Protein AF-A0A7W9PJJ3-F1 (afdb_monomer_lite)

pLDDT: mean 80.22, std 16.71, range [42.47, 97.5]

Sequence (68 aa):
MIKSRCPRCGDLMGELPPARSRMKVDRDLFVCSACGTDEALRDGAGLPPIEPSAWPVTERLNLNDYIT

Radius of gyration: 11.75 Å; chains: 1; bounding box: 27×33×19 Å

Secondary structure (DSSP, 8-state):
---PBPTTT-SBP-SSPPEEEEEESSSEEEE-HHHHHHHHHHHHTTPPPPPGGGSTTTT---GGGG--

Foldseek 3Di:
DPQDAFLAARHTQDPDDWDFFPDDDVDIHTGHPVVNVVRVVCVVVVHDGDDSVPGPNPPPDPVVVPDD

Structure (mmCIF, N/CA/C/O backbone):
data_AF-A0A7W9PJJ3-F1
#
_entry.id   AF-A0A7W9PJJ3-F1
#
loop_
_atom_site.group_PDB
_atom_site.id
_atom_site.type_symbol
_atom_site.label_atom_id
_atom_site.label_alt_id
_atom_site.label_comp_id
_atom_site.label_asym_id
_atom_site.label_entity_id
_atom_site.label_seq_id
_atom_site.pdbx_PDB_ins_code
_atom_site.Cartn_x
_atom_site.Cartn_y
_atom_site.Cartn_z
_atom_site.occupancy
_atom_site.B_iso_or_equiv
_atom_site.auth_seq_id
_atom_site.auth_comp_id
_atom_site.auth_asym_id
_atom_site.auth_atom_id
_atom_site.pdbx_PDB_model_num
ATOM 1 N N . MET A 1 1 ? 19.074 -13.454 0.800 1.00 45.28 1 MET A N 1
ATOM 2 C CA . MET A 1 1 ? 17.771 -12.902 1.227 1.00 45.28 1 MET A CA 1
ATOM 3 C C . MET A 1 1 ? 16.741 -13.277 0.180 1.00 45.28 1 MET A C 1
ATOM 5 O O . MET A 1 1 ? 16.958 -12.971 -0.988 1.00 45.28 1 MET A O 1
ATOM 9 N N . ILE A 1 2 ? 15.689 -14.001 0.563 1.00 47.06 2 ILE A N 1
ATOM 10 C CA . ILE A 1 2 ? 14.569 -14.292 -0.338 1.00 47.06 2 ILE A CA 1
ATOM 11 C C . ILE A 1 2 ? 13.896 -12.947 -0.626 1.00 47.06 2 ILE A C 1
ATOM 13 O O . ILE A 1 2 ? 13.396 -12.303 0.292 1.00 47.06 2 ILE A O 1
ATOM 17 N N . LYS A 1 3 ? 13.954 -12.480 -1.877 1.00 58.66 3 LYS A N 1
ATOM 18 C CA . LYS A 1 3 ? 13.235 -11.275 -2.304 1.00 58.66 3 LYS A CA 1
ATOM 19 C C . LYS A 1 3 ? 11.759 -11.646 -2.432 1.00 58.66 3 LYS A C 1
ATOM 21 O O . LYS A 1 3 ? 11.331 -12.104 -3.491 1.00 58.66 3 LYS A O 1
ATOM 26 N N . SER A 1 4 ? 11.006 -11.526 -1.343 1.00 77.94 4 SER A N 1
ATOM 27 C CA . SER A 1 4 ? 9.552 -11.682 -1.368 1.00 77.94 4 SER A CA 1
ATOM 28 C C . SER A 1 4 ? 8.936 -10.632 -2.299 1.00 77.94 4 SER A C 1
ATOM 30 O O . SER A 1 4 ? 9.491 -9.548 -2.500 1.00 77.94 4 SER A O 1
ATOM 32 N N . ARG A 1 5 ? 7.813 -10.963 -2.943 1.00 86.19 5 ARG A N 1
ATOM 33 C CA . ARG A 1 5 ? 7.076 -10.001 -3.773 1.00 86.19 5 ARG A CA 1
ATOM 34 C C . ARG A 1 5 ? 6.143 -9.174 -2.898 1.00 86.19 5 ARG A C 1
ATOM 36 O O . ARG A 1 5 ? 5.530 -9.694 -1.966 1.00 86.19 5 ARG A O 1
ATOM 43 N N . CYS A 1 6 ? 6.033 -7.891 -3.221 1.00 88.56 6 CYS A N 1
ATOM 44 C CA . CYS A 1 6 ? 5.091 -6.972 -2.614 1.00 88.56 6 CYS A CA 1
ATOM 45 C C . CYS A 1 6 ? 3.666 -7.429 -2.950 1.00 88.56 6 CYS A C 1
ATOM 47 O O . CYS A 1 6 ? 3.327 -7.483 -4.134 1.00 88.56 6 CYS A O 1
ATOM 49 N N . PRO A 1 7 ? 2.804 -7.692 -1.955 1.00 86.50 7 PRO A N 1
ATOM 50 C CA . PRO A 1 7 ? 1.437 -8.140 -2.195 1.00 86.50 7 PRO A CA 1
ATOM 51 C C . PRO A 1 7 ? 0.546 -7.056 -2.819 1.00 86.50 7 PRO A C 1
ATOM 53 O O . PRO A 1 7 ? -0.539 -7.379 -3.277 1.00 86.50 7 PRO A O 1
ATOM 56 N N . ARG A 1 8 ? 0.980 -5.785 -2.844 1.00 89.31 8 ARG A N 1
ATOM 57 C CA . ARG A 1 8 ? 0.212 -4.654 -3.392 1.00 89.31 8 ARG A CA 1
ATOM 58 C C . ARG A 1 8 ? 0.535 -4.320 -4.849 1.00 89.31 8 ARG A C 1
ATOM 60 O O . ARG A 1 8 ? -0.360 -3.901 -5.573 1.00 89.31 8 ARG A O 1
ATOM 67 N N . CYS A 1 9 ? 1.783 -4.485 -5.287 1.00 90.50 9 CYS A N 1
ATOM 68 C CA . CYS A 1 9 ? 2.189 -4.173 -6.667 1.00 90.50 9 CYS A CA 1
ATOM 69 C C . CYS A 1 9 ? 2.788 -5.361 -7.433 1.00 90.50 9 CYS A C 1
ATOM 71 O O . CYS A 1 9 ? 2.928 -5.290 -8.646 1.00 90.50 9 CYS A O 1
ATOM 73 N N . GLY A 1 10 ? 3.130 -6.461 -6.756 1.00 87.25 10 GLY A N 1
ATOM 74 C CA . GLY A 1 10 ? 3.759 -7.637 -7.364 1.00 87.25 10 GLY A CA 1
ATOM 75 C C . GLY A 1 10 ? 5.271 -7.518 -7.594 1.00 87.25 10 GLY A C 1
ATOM 76 O O . GLY A 1 10 ? 5.910 -8.527 -7.911 1.00 87.25 10 GLY A O 1
ATOM 77 N N . ASP A 1 11 ? 5.864 -6.337 -7.399 1.00 86.75 11 ASP A N 1
ATOM 78 C CA . ASP A 1 11 ? 7.310 -6.127 -7.534 1.00 86.75 11 ASP A CA 1
ATOM 79 C C . ASP A 1 11 ? 8.101 -6.799 -6.416 1.00 86.75 11 ASP A C 1
ATOM 81 O O . ASP A 1 11 ? 7.575 -7.108 -5.348 1.00 86.75 11 ASP A O 1
ATOM 85 N N . LEU A 1 12 ? 9.397 -7.005 -6.640 1.00 85.06 12 LEU A N 1
ATOM 86 C CA . LEU A 1 12 ? 10.290 -7.480 -5.589 1.00 85.06 12 LEU A CA 1
ATOM 87 C C . LEU A 1 12 ? 10.366 -6.441 -4.468 1.00 85.06 12 LEU A C 1
ATOM 89 O O . LEU A 1 12 ? 10.577 -5.253 -4.715 1.00 85.06 12 LEU A O 1
ATOM 93 N N . MET A 1 13 ? 10.237 -6.900 -3.226 1.00 82.38 13 MET A N 1
ATOM 94 C CA . MET A 1 13 ? 10.569 -6.082 -2.071 1.00 82.38 13 MET A CA 1
ATOM 95 C C . MET A 1 13 ? 12.068 -5.767 -2.155 1.00 82.38 13 MET A C 1
ATOM 97 O O . MET A 1 13 ? 12.904 -6.668 -2.268 1.00 82.38 13 MET A O 1
ATOM 101 N N . GLY A 1 14 ? 12.376 -4.472 -2.258 1.00 75.31 14 GLY A N 1
ATOM 102 C CA . GLY A 1 14 ? 13.738 -3.972 -2.420 1.00 75.31 14 GLY A CA 1
ATOM 103 C C . GLY A 1 14 ? 14.562 -4.098 -1.139 1.00 75.31 14 GLY A C 1
ATOM 104 O O . GLY A 1 14 ? 14.184 -4.788 -0.200 1.00 75.31 14 GLY A O 1
ATOM 105 N N . GLU A 1 15 ? 15.694 -3.400 -1.093 1.00 79.81 15 GLU A N 1
ATOM 106 C CA . GLU A 1 15 ? 16.574 -3.399 0.089 1.00 79.81 15 GLU A CA 1
ATOM 107 C C . GLU A 1 15 ? 16.041 -2.537 1.239 1.00 79.81 15 GLU A C 1
ATOM 109 O O . GLU A 1 15 ? 16.493 -2.656 2.376 1.00 79.81 15 GLU A O 1
ATOM 114 N N . LEU A 1 16 ? 15.074 -1.665 0.948 1.00 84.50 16 LEU A N 1
ATOM 115 C CA . LEU A 1 16 ? 14.433 -0.848 1.966 1.00 84.50 16 LEU A CA 1
ATOM 116 C C . LEU A 1 16 ? 13.510 -1.701 2.845 1.00 84.50 16 LEU A C 1
ATOM 118 O O . LEU A 1 16 ? 12.830 -2.592 2.322 1.00 84.50 16 LEU A O 1
ATOM 122 N N . PRO A 1 17 ? 13.421 -1.393 4.153 1.00 86.31 17 PRO A N 1
ATOM 123 C CA . PRO A 1 17 ? 12.519 -2.092 5.048 1.00 86.31 17 PRO A CA 1
ATOM 124 C C . PRO A 1 17 ? 11.070 -2.093 4.532 1.00 86.31 17 PRO A C 1
ATOM 126 O O . PRO A 1 17 ? 10.612 -1.087 3.974 1.00 86.31 17 PRO A O 1
ATOM 129 N N . PRO A 1 18 ? 10.334 -3.200 4.727 1.00 88.75 18 PRO A N 1
ATOM 130 C CA . PRO A 1 18 ? 8.914 -3.258 4.422 1.00 88.75 18 PRO A CA 1
ATOM 131 C C . PRO A 1 18 ? 8.136 -2.203 5.212 1.00 88.75 18 PRO A C 1
ATOM 133 O O . PRO A 1 18 ? 8.382 -1.984 6.398 1.00 88.75 18 PRO A O 1
ATOM 136 N N . ALA A 1 19 ? 7.152 -1.588 4.563 1.00 91.88 19 ALA A N 1
ATOM 137 C CA . ALA A 1 19 ? 6.208 -0.696 5.213 1.00 91.88 19 ALA A CA 1
ATOM 138 C C . ALA A 1 19 ? 4.980 -1.486 5.676 1.00 91.88 19 ALA A C 1
ATOM 140 O O . ALA A 1 19 ? 4.496 -2.374 4.971 1.00 91.88 19 ALA A O 1
ATOM 141 N N . ARG A 1 20 ? 4.452 -1.150 6.853 1.00 91.56 20 ARG A N 1
ATOM 142 C CA . ARG A 1 20 ? 3.165 -1.679 7.312 1.00 91.56 20 ARG A CA 1
ATOM 143 C C . ARG A 1 20 ? 2.044 -1.011 6.517 1.00 91.56 20 ARG A C 1
ATOM 145 O O . ARG A 1 20 ? 1.979 0.215 6.486 1.00 91.56 20 ARG A O 1
ATOM 152 N N . SER A 1 21 ? 1.168 -1.812 5.918 1.00 92.06 21 SER A N 1
ATOM 153 C CA . SER A 1 21 ? 0.011 -1.307 5.184 1.00 92.06 21 SER A CA 1
ATOM 154 C C . SER A 1 21 ? -1.019 -0.667 6.125 1.00 92.06 21 SER A C 1
ATOM 156 O O . SER A 1 21 ? -1.210 -1.104 7.265 1.00 92.06 21 SER A O 1
ATOM 158 N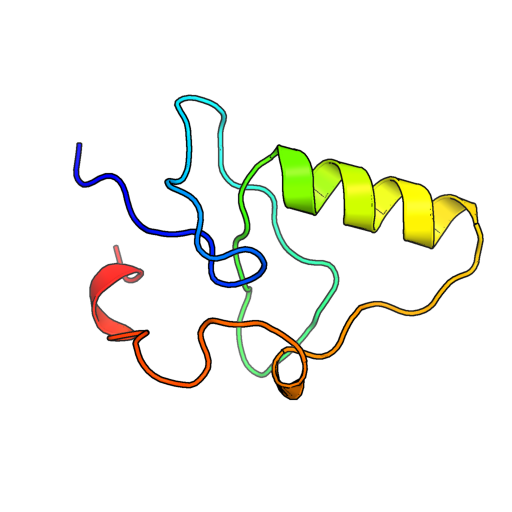 N . ARG A 1 22 ? -1.717 0.355 5.624 1.00 92.69 22 ARG A N 1
ATOM 159 C CA . ARG A 1 22 ? -2.913 0.963 6.223 1.00 92.69 22 ARG A CA 1
ATOM 160 C C . ARG A 1 22 ? -4.126 0.033 6.171 1.00 92.69 22 ARG A C 1
ATOM 162 O O . ARG A 1 22 ? -5.054 0.234 6.951 1.00 92.69 22 ARG A O 1
ATOM 169 N N . MET A 1 23 ? -4.126 -0.983 5.303 1.00 88.19 23 MET A N 1
ATOM 170 C CA . MET A 1 23 ? -5.159 -2.018 5.322 1.00 88.19 23 MET A CA 1
ATOM 171 C C . MET A 1 23 ? -5.052 -2.843 6.603 1.00 88.19 23 MET A C 1
ATOM 173 O O . MET A 1 23 ? -4.037 -3.491 6.863 1.00 88.19 23 MET A O 1
ATOM 177 N N . LYS A 1 24 ? -6.126 -2.839 7.394 1.00 72.94 24 LYS A N 1
ATOM 178 C CA . LYS A 1 24 ? -6.281 -3.689 8.573 1.00 72.94 24 LYS A CA 1
ATOM 179 C C . LYS A 1 24 ? -7.205 -4.849 8.228 1.00 72.94 24 LYS A C 1
ATOM 181 O O . LYS A 1 24 ? -8.416 -4.680 8.163 1.00 72.94 24 LYS A O 1
ATOM 186 N N . VAL A 1 25 ? -6.609 -6.009 7.978 1.00 72.62 25 VAL A N 1
ATOM 187 C CA . VAL A 1 25 ? -7.327 -7.289 7.962 1.00 72.62 25 VAL A CA 1
ATOM 188 C C . VAL A 1 25 ? -7.186 -7.951 9.341 1.00 72.62 25 VAL A C 1
ATOM 190 O O . VAL A 1 25 ? -6.830 -7.289 10.315 1.00 72.62 25 VAL A O 1
ATOM 193 N N . ASP A 1 26 ? -7.438 -9.252 9.441 1.00 76.25 26 ASP A N 1
ATOM 194 C CA . ASP A 1 26 ? -7.210 -10.070 10.643 1.00 76.25 26 ASP A CA 1
ATOM 195 C C . ASP A 1 26 ? -5.738 -10.120 11.115 1.00 76.25 26 ASP A C 1
ATOM 197 O O . ASP A 1 26 ? -5.446 -10.635 12.194 1.00 76.25 26 ASP A O 1
ATOM 201 N N . ARG A 1 27 ? -4.810 -9.566 10.326 1.00 74.88 27 ARG A N 1
ATOM 202 C CA . ARG A 1 27 ? -3.372 -9.472 10.599 1.00 74.88 27 ARG A CA 1
ATOM 203 C C . ARG A 1 27 ? -2.753 -8.207 10.007 1.00 74.88 27 ARG A C 1
ATOM 205 O O . ARG A 1 27 ? -3.323 -7.564 9.124 1.00 74.88 27 ARG A O 1
ATOM 212 N N . ASP A 1 28 ? -1.543 -7.885 10.459 1.00 84.12 28 ASP A N 1
ATOM 213 C CA . ASP A 1 28 ? -0.718 -6.862 9.818 1.00 84.12 28 ASP A CA 1
ATOM 214 C C . ASP A 1 28 ? -0.274 -7.327 8.419 1.00 84.1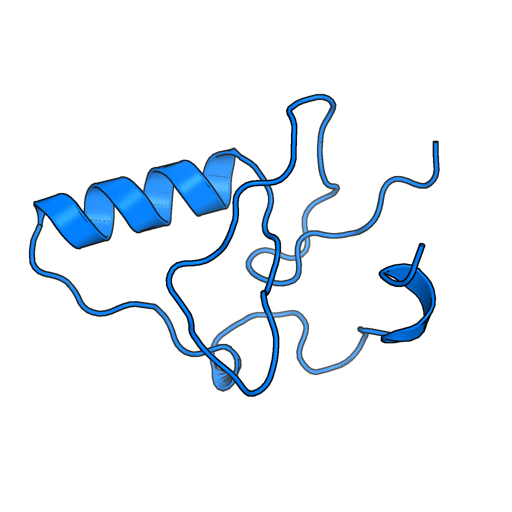2 28 ASP A C 1
ATOM 216 O O . ASP A 1 28 ? 0.205 -8.447 8.235 1.00 84.12 28 ASP A O 1
ATOM 220 N N . LEU A 1 29 ? -0.415 -6.440 7.432 1.00 85.81 29 LEU A N 1
ATOM 221 C CA . LEU A 1 29 ? 0.081 -6.638 6.073 1.00 85.81 29 LEU A CA 1
ATOM 222 C C . LEU A 1 29 ? 1.304 -5.757 5.840 1.00 85.81 29 LEU A C 1
ATOM 224 O O . LEU A 1 29 ? 1.319 -4.586 6.221 1.00 85.81 29 LEU A O 1
ATOM 228 N N . PHE A 1 30 ? 2.313 -6.312 5.177 1.00 89.25 30 PHE A N 1
ATOM 229 C CA . PHE A 1 30 ? 3.536 -5.600 4.826 1.00 89.25 30 PHE A CA 1
ATOM 230 C C . PHE A 1 30 ? 3.650 -5.443 3.310 1.00 89.25 30 PHE A C 1
ATOM 232 O O . PHE A 1 30 ? 3.420 -6.383 2.551 1.00 89.25 30 PHE A O 1
ATOM 239 N N . VAL A 1 31 ? 4.010 -4.239 2.871 1.00 90.44 31 VAL A N 1
ATOM 240 C CA . VAL A 1 31 ? 4.175 -3.850 1.465 1.00 90.44 31 VAL A CA 1
ATOM 241 C C . VAL A 1 31 ? 5.570 -3.268 1.240 1.00 90.44 31 VAL A C 1
ATOM 243 O O . VAL A 1 31 ? 6.288 -2.950 2.189 1.00 90.44 31 VAL A O 1
ATOM 246 N N . CYS A 1 32 ? 6.003 -3.146 -0.017 1.00 92.38 32 CYS A N 1
ATOM 247 C CA . CYS A 1 32 ? 7.277 -2.485 -0.310 1.00 92.38 32 CYS A CA 1
ATOM 248 C C . CYS A 1 32 ? 7.243 -1.006 0.113 1.00 92.38 32 CYS A C 1
ATOM 250 O O . CYS A 1 32 ? 6.174 -0.398 0.194 1.00 92.38 32 CYS A O 1
ATOM 252 N N . SER A 1 33 ? 8.415 -0.410 0.345 1.00 92.94 33 SER A N 1
ATOM 253 C CA . SER A 1 33 ? 8.532 0.995 0.760 1.00 92.94 33 SER A CA 1
ATOM 254 C C . SER A 1 33 ? 7.835 1.963 -0.202 1.00 92.94 33 SER A C 1
ATOM 256 O O . SER A 1 33 ? 7.149 2.871 0.250 1.00 92.94 33 SER A O 1
ATOM 258 N N . ALA A 1 34 ? 7.924 1.730 -1.516 1.00 93.56 34 ALA A N 1
ATOM 259 C CA . ALA A 1 34 ? 7.230 2.536 -2.523 1.00 93.56 34 ALA A CA 1
ATOM 260 C C . ALA A 1 34 ? 5.701 2.494 -2.349 1.00 93.56 34 ALA A C 1
ATOM 262 O O . ALA A 1 34 ? 5.044 3.533 -2.350 1.00 93.56 34 ALA A O 1
ATOM 263 N N . CYS A 1 35 ? 5.143 1.301 -2.126 1.00 94.00 35 CYS A N 1
ATOM 264 C CA . CYS A 1 35 ? 3.727 1.135 -1.812 1.00 94.00 35 CYS A CA 1
ATOM 265 C C . CYS A 1 35 ? 3.355 1.794 -0.478 1.00 94.00 35 CYS A C 1
ATOM 267 O O . CYS A 1 35 ? 2.287 2.387 -0.395 1.00 94.00 35 CYS A O 1
ATOM 269 N N . GLY A 1 36 ? 4.213 1.726 0.542 1.00 94.62 36 GLY A N 1
ATOM 270 C CA . GLY A 1 36 ? 3.994 2.415 1.817 1.00 94.62 36 GLY A CA 1
ATOM 271 C C . GLY A 1 36 ? 3.957 3.939 1.671 1.00 94.62 36 GLY A C 1
ATOM 272 O O . GLY A 1 36 ? 3.073 4.590 2.220 1.00 94.62 36 GLY A O 1
ATOM 273 N N . THR A 1 37 ? 4.863 4.510 0.874 1.00 95.81 37 THR A N 1
ATOM 274 C CA . THR A 1 37 ? 4.858 5.944 0.548 1.00 95.81 37 THR A CA 1
ATOM 275 C C . THR A 1 37 ? 3.584 6.342 -0.188 1.00 95.81 37 THR A C 1
ATOM 277 O O . THR A 1 37 ? 2.968 7.344 0.164 1.00 95.81 37 THR A O 1
ATOM 280 N N . ASP A 1 38 ? 3.146 5.553 -1.171 1.00 95.94 38 ASP A N 1
ATOM 281 C CA . ASP A 1 38 ? 1.882 5.810 -1.865 1.00 95.94 38 ASP A CA 1
ATOM 282 C C . ASP A 1 38 ? 0.678 5.755 -0.905 1.00 95.94 38 ASP A C 1
ATOM 284 O O . ASP A 1 38 ? -0.193 6.622 -0.952 1.00 95.94 38 ASP A O 1
ATOM 288 N N . GLU A 1 39 ? 0.644 4.802 0.032 1.00 96.12 39 GLU A N 1
ATOM 289 C CA . GLU A 1 39 ? -0.406 4.756 1.056 1.00 96.12 39 GLU A CA 1
ATOM 290 C C . GLU A 1 39 ? -0.418 5.997 1.958 1.00 96.12 39 GLU A C 1
ATOM 292 O O . GLU A 1 39 ? -1.503 6.477 2.303 1.00 96.12 39 GLU A O 1
ATOM 297 N N . ALA A 1 40 ? 0.756 6.523 2.321 1.00 95.81 40 ALA A N 1
ATOM 298 C CA . ALA A 1 40 ? 0.893 7.746 3.109 1.00 95.81 40 ALA A CA 1
ATOM 299 C C . ALA A 1 40 ? 0.452 8.992 2.322 1.00 95.81 40 ALA A C 1
ATOM 301 O O . ALA A 1 40 ? -0.253 9.844 2.857 1.00 95.81 40 ALA A O 1
ATOM 302 N N . LEU A 1 41 ? 0.795 9.080 1.032 1.00 97.38 41 LEU A N 1
ATOM 303 C CA . LEU A 1 41 ? 0.335 10.164 0.158 1.00 97.38 41 LEU A CA 1
ATOM 304 C C . LEU A 1 41 ? -1.188 10.142 -0.014 1.00 97.38 41 LEU A C 1
ATOM 306 O O . LEU A 1 41 ? -1.834 11.185 0.066 1.00 97.38 41 LEU A O 1
ATOM 310 N N . ARG A 1 42 ? -1.781 8.953 -0.189 1.00 96.69 42 ARG A N 1
ATOM 311 C CA . ARG A 1 42 ? -3.241 8.785 -0.228 1.00 96.69 42 ARG A CA 1
ATOM 312 C C . ARG A 1 42 ? -3.901 9.225 1.076 1.00 96.69 42 ARG A C 1
ATOM 314 O O . ARG A 1 42 ? -4.956 9.845 1.023 1.00 96.69 42 ARG A O 1
ATOM 321 N N . ASP A 1 43 ? -3.292 8.916 2.221 1.00 96.62 43 ASP A N 1
ATOM 322 C CA . ASP A 1 43 ? -3.783 9.347 3.539 1.00 96.62 43 ASP A CA 1
ATOM 323 C C . ASP A 1 43 ? -3.820 10.871 3.647 1.00 96.62 43 ASP A C 1
ATOM 325 O O . ASP A 1 43 ? -4.860 11.448 3.950 1.00 96.62 43 ASP A O 1
ATOM 329 N N . GLY A 1 44 ? -2.710 11.526 3.289 1.00 97.25 44 GLY A N 1
ATOM 330 C CA . GLY A 1 44 ? -2.615 12.986 3.270 1.00 97.25 44 GLY A CA 1
ATOM 331 C C . GLY A 1 44 ? -3.612 13.648 2.312 1.00 97.25 44 GLY A C 1
ATOM 332 O O . GLY A 1 44 ? -4.029 14.778 2.550 1.00 97.25 44 GLY A O 1
ATOM 333 N N . ALA A 1 45 ? -4.035 12.939 1.262 1.00 97.50 45 ALA A N 1
ATOM 334 C CA . ALA A 1 45 ? -5.063 13.380 0.321 1.00 97.50 45 ALA A CA 1
ATOM 335 C C . ALA A 1 45 ? -6.506 13.041 0.755 1.00 97.50 45 ALA A C 1
ATOM 337 O O . ALA A 1 45 ? -7.441 13.294 -0.005 1.00 97.50 45 ALA A O 1
ATOM 338 N N . GLY A 1 46 ? -6.714 12.439 1.933 1.00 96.94 46 GLY A N 1
ATOM 339 C CA . GLY A 1 46 ? -8.036 12.018 2.411 1.00 96.94 46 GLY A CA 1
ATOM 340 C C . GLY A 1 46 ? -8.642 10.850 1.624 1.00 96.94 46 GLY A C 1
ATOM 341 O O . GLY A 1 46 ? -9.850 10.623 1.679 1.00 96.94 46 GLY A O 1
ATOM 342 N N . LEU A 1 47 ? -7.825 10.111 0.869 1.00 95.94 47 LEU A N 1
ATOM 343 C CA . LEU A 1 47 ? -8.270 8.968 0.082 1.00 95.94 47 LEU A CA 1
ATOM 344 C C . LEU A 1 47 ? -8.265 7.688 0.930 1.00 95.94 47 LEU A C 1
ATOM 346 O O . LEU A 1 47 ? -7.323 7.450 1.705 1.00 95.94 47 LEU A O 1
ATOM 350 N N . PRO A 1 48 ? -9.271 6.811 0.747 1.00 92.31 48 PRO A N 1
ATOM 351 C CA . PRO A 1 48 ? -9.314 5.549 1.464 1.00 92.31 48 PRO A CA 1
ATOM 352 C C . PRO A 1 48 ? -8.137 4.641 1.057 1.00 92.31 48 PRO A C 1
ATOM 354 O O . PRO A 1 48 ? -7.600 4.762 -0.060 1.00 92.31 48 PRO A O 1
ATOM 357 N N . PRO A 1 49 ? -7.733 3.713 1.941 1.00 91.12 49 PRO A N 1
ATOM 358 C CA . PRO A 1 49 ? -6.842 2.612 1.591 1.00 91.12 49 PRO A CA 1
ATOM 359 C C . PRO A 1 49 ? -7.335 1.823 0.365 1.00 91.12 49 PRO A C 1
ATOM 361 O O . PRO A 1 49 ? -8.521 1.835 0.038 1.00 91.12 49 PRO A O 1
ATOM 364 N N . ILE A 1 50 ? -6.418 1.155 -0.341 1.00 89.94 50 ILE A N 1
ATOM 365 C CA . ILE A 1 50 ? -6.790 0.262 -1.448 1.00 89.94 50 ILE A CA 1
ATOM 366 C C . ILE A 1 50 ? -6.997 -1.140 -0.889 1.00 89.94 50 ILE A C 1
ATOM 368 O O . ILE A 1 50 ? -6.042 -1.731 -0.390 1.00 89.94 50 ILE A O 1
ATOM 372 N N . GLU A 1 51 ? -8.206 -1.673 -1.040 1.00 88.19 51 GLU A N 1
ATOM 373 C CA . GLU A 1 51 ? -8.565 -3.016 -0.583 1.00 88.19 51 GLU A CA 1
ATOM 374 C C . GLU A 1 51 ? -7.678 -4.111 -1.211 1.00 88.19 51 GLU A C 1
ATOM 376 O O . GLU A 1 51 ? -7.404 -4.052 -2.415 1.00 88.19 51 GLU A O 1
ATOM 381 N N . PRO A 1 52 ? -7.276 -5.152 -0.449 1.00 85.00 52 PRO A N 1
ATOM 382 C CA . PRO A 1 52 ? -6.461 -6.255 -0.956 1.00 85.00 52 PRO A CA 1
ATOM 383 C C . PRO A 1 52 ? -7.056 -6.999 -2.153 1.00 85.00 52 PRO A C 1
ATOM 385 O O . PRO A 1 52 ? -6.317 -7.555 -2.960 1.00 85.00 52 PRO A O 1
ATOM 388 N N . SER A 1 53 ? -8.383 -6.987 -2.303 1.00 83.06 53 SER A N 1
ATOM 389 C CA . SER A 1 53 ? -9.078 -7.562 -3.462 1.00 83.06 53 SER A CA 1
ATOM 390 C C . SER A 1 53 ? -8.723 -6.878 -4.786 1.00 83.06 53 SER A C 1
ATOM 392 O O . SER A 1 53 ? -8.848 -7.495 -5.840 1.00 83.06 53 SER A O 1
ATOM 394 N N . ALA A 1 54 ? -8.263 -5.625 -4.738 1.00 84.75 54 ALA A N 1
ATOM 395 C CA . ALA A 1 54 ? -7.810 -4.862 -5.896 1.00 84.75 54 ALA A CA 1
ATOM 396 C C . ALA A 1 54 ? -6.296 -4.990 -6.144 1.00 84.75 54 ALA A C 1
ATOM 398 O O . ALA A 1 54 ? -5.768 -4.356 -7.058 1.00 84.75 54 ALA A O 1
ATOM 399 N N . TRP A 1 55 ? -5.572 -5.761 -5.328 1.00 87.44 55 TRP A N 1
ATOM 400 C CA . TRP A 1 55 ? -4.137 -5.954 -5.497 1.00 87.44 55 TRP A CA 1
ATOM 401 C C . TRP A 1 55 ? -3.858 -7.097 -6.486 1.00 87.44 55 TRP A C 1
ATOM 403 O O . TRP A 1 55 ? -4.565 -8.103 -6.487 1.00 87.44 55 TRP A O 1
ATOM 413 N N . PRO A 1 56 ? -2.791 -7.009 -7.300 1.00 77.75 56 PRO A N 1
ATOM 414 C CA . PRO A 1 56 ? -2.506 -7.958 -8.378 1.00 77.75 56 PRO A CA 1
ATOM 415 C C . PRO A 1 56 ? -2.083 -9.359 -7.896 1.00 77.75 56 PRO A C 1
ATOM 417 O O . PRO A 1 56 ? -1.747 -10.212 -8.712 1.00 77.75 56 PRO A O 1
ATOM 420 N N . VAL A 1 57 ? -2.038 -9.607 -6.583 1.00 64.06 57 VAL A N 1
ATOM 421 C CA . VAL A 1 57 ? -1.368 -10.773 -5.977 1.00 64.06 57 VAL A CA 1
ATOM 422 C C . VAL A 1 57 ? -2.358 -11.767 -5.359 1.00 64.06 57 VAL A C 1
ATOM 424 O O . VAL A 1 57 ? -1.952 -12.715 -4.688 1.00 64.06 57 VAL A O 1
ATOM 427 N N . THR A 1 58 ? -3.652 -11.611 -5.652 1.00 53.53 58 THR A N 1
ATOM 428 C CA . THR A 1 58 ? -4.733 -12.525 -5.244 1.00 53.53 58 THR A CA 1
ATOM 429 C C . THR A 1 58 ? -4.536 -13.981 -5.698 1.00 53.53 58 THR A C 1
ATOM 431 O O . THR A 1 58 ? -5.179 -14.863 -5.139 1.00 53.53 58 THR A O 1
ATOM 434 N N . GLU A 1 59 ? -3.602 -14.278 -6.614 1.00 49.31 59 GLU A N 1
ATOM 435 C CA . GLU A 1 59 ? -3.327 -15.649 -7.083 1.00 49.31 59 GLU A CA 1
ATOM 436 C C . GLU A 1 59 ? -2.035 -16.315 -6.554 1.00 49.31 59 GLU A C 1
ATOM 438 O O . GLU A 1 59 ? -1.811 -17.485 -6.863 1.00 49.31 59 GLU A O 1
ATOM 443 N N . ARG A 1 60 ? -1.143 -15.648 -5.797 1.00 48.44 60 ARG A N 1
ATOM 444 C CA . ARG A 1 60 ? 0.205 -16.223 -5.517 1.00 48.44 60 ARG A CA 1
ATOM 445 C C . ARG A 1 60 ? 0.825 -15.968 -4.137 1.00 48.44 60 ARG A C 1
ATOM 447 O O . ARG A 1 60 ? 2.043 -16.054 -4.003 1.00 48.44 60 ARG A O 1
ATOM 454 N N . LEU A 1 61 ? 0.046 -15.681 -3.099 1.00 52.41 61 LEU A N 1
ATOM 455 C CA . LEU A 1 61 ? 0.610 -15.567 -1.747 1.00 52.41 61 LEU A CA 1
ATOM 456 C C . LEU A 1 61 ? 0.515 -16.907 -1.012 1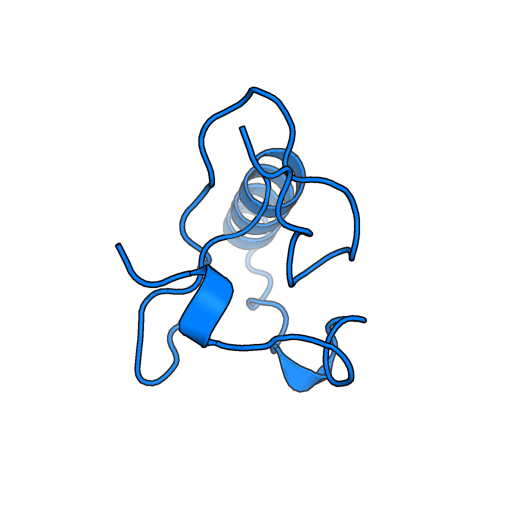.00 52.41 61 LEU A C 1
ATOM 458 O O . LEU A 1 61 ? -0.535 -17.252 -0.474 1.00 52.41 61 LEU A O 1
ATOM 462 N N . ASN A 1 62 ? 1.621 -17.655 -0.955 1.00 51.91 62 ASN A N 1
ATOM 463 C CA . ASN A 1 62 ? 1.772 -18.677 0.076 1.00 51.91 62 ASN A CA 1
ATOM 464 C C . ASN A 1 62 ? 2.066 -17.942 1.388 1.00 51.91 62 ASN A C 1
ATOM 466 O O . ASN A 1 62 ? 3.144 -17.388 1.580 1.00 51.91 62 ASN A O 1
ATOM 470 N N . LEU A 1 63 ? 1.070 -17.873 2.272 1.00 51.06 63 LEU A N 1
ATOM 471 C CA . LEU A 1 63 ? 1.143 -17.101 3.519 1.00 51.06 63 LEU A CA 1
ATOM 472 C C . LEU A 1 63 ? 2.281 -17.552 4.446 1.00 51.06 63 LEU A C 1
ATOM 474 O O . LEU A 1 63 ? 2.717 -16.776 5.292 1.00 51.06 63 LEU A O 1
ATOM 478 N N . ASN A 1 64 ? 2.800 -18.764 4.240 1.00 55.09 64 ASN A N 1
ATOM 479 C CA . ASN A 1 64 ? 3.954 -19.299 4.955 1.00 55.09 64 ASN A CA 1
ATOM 480 C C . ASN A 1 64 ? 5.274 -18.580 4.623 1.00 55.09 64 ASN A C 1
ATOM 482 O O . ASN A 1 64 ? 6.202 -18.649 5.419 1.00 55.09 64 ASN A O 1
ATOM 486 N N . ASP A 1 65 ? 5.360 -17.849 3.507 1.00 52.38 65 ASP A N 1
ATOM 487 C CA . ASP A 1 65 ? 6.576 -17.115 3.115 1.00 52.38 65 ASP A CA 1
ATOM 488 C C . ASP A 1 65 ? 6.793 -15.822 3.931 1.00 52.38 65 ASP A C 1
ATOM 490 O O . ASP A 1 65 ? 7.803 -15.137 3.763 1.00 52.38 65 ASP A O 1
ATOM 494 N N . TYR A 1 66 ? 5.845 -15.474 4.808 1.00 49.69 66 TYR A N 1
ATOM 495 C CA . TYR A 1 66 ? 5.815 -14.216 5.562 1.00 49.69 66 TYR A CA 1
ATOM 496 C C . TYR A 1 66 ? 5.733 -14.420 7.084 1.00 49.69 66 TYR A C 1
ATOM 498 O O . TYR A 1 66 ? 5.531 -13.453 7.818 1.00 49.69 66 TYR A O 1
ATOM 506 N N . ILE A 1 67 ? 5.881 -15.662 7.559 1.00 42.47 67 ILE A N 1
ATOM 507 C CA . ILE A 1 67 ? 5.938 -16.003 8.984 1.00 42.47 67 ILE A CA 1
ATOM 508 C C . ILE A 1 67 ? 7.404 -16.276 9.346 1.00 42.47 67 ILE A C 1
ATOM 510 O O . ILE A 1 67 ? 7.966 -17.297 8.954 1.00 42.47 67 ILE A O 1
ATOM 514 N N . THR A 1 68 ? 8.009 -15.357 10.097 1.00 46.97 68 THR A N 1
ATOM 515 C CA . THR A 1 68 ? 9.205 -15.596 10.926 1.00 46.97 68 THR A CA 1
ATOM 516 C C . THR A 1 68 ? 8.867 -15.278 12.363 1.00 46.97 68 THR A C 1
ATOM 518 O O . THR A 1 68 ? 8.308 -14.174 12.564 1.00 46.97 68 THR A O 1
#

Organism: NCBI:txid37333

=== Feature glossary ===
The record interleaves many kinds of information about one protein. Here is each kind framed as the question it answers.

Q: Are the domains correctly placed relative to each other?
A: Predicted aligned error is AlphaFold's pairwise confidence. Unlike pLDDT (per-residue), PAE is per-residue-pair and captures whether two parts of the structure are correctly placed relative to each other. Units are ångströms of expected positional error.

Q: Which residues are in helices, strands, or loops?
A: Eight-state secondary structure (DSSP): H is the canonical α-helix, G the tighter 3₁₀-helix, I the wider π-helix; E/B are β-structure, T and S are turns and bends, and '-' is everything else. DSSP derives these from the pattern of main-chain N–H···O=C hydrogen bonds, not from the sequence.

Q: What if only a Cα trace is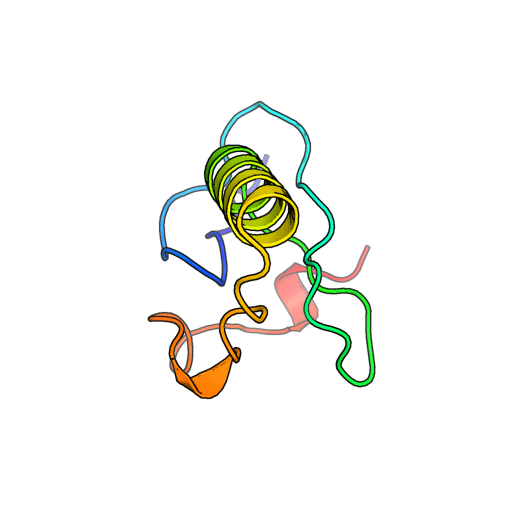 available?
A: P-SEA three-state annotation labels each residue as helix, strand, or coil based purely on the geometry of the Cα trace. It serves as a fallback when the full backbone (and thus DSSP) is unavailable.

Q: What are the backbone torsion angles?
A: φ (phi) and ψ (psi) are the two rotatable backbone dihedrals per residue: φ is the C(i-1)–N–Cα–C torsion, ψ is the N–Cα–C–N(i+1) torsion, both in degrees on (−180°, 180°]. α-helical residues cluster near (−60°, −45°); β-strand residues near (−120°, +130°). A Ramachandran plot is simply a scatter of (φ, ψ) for every resid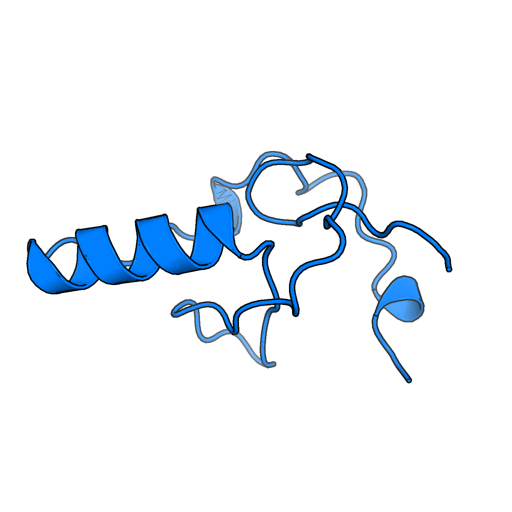ue.

Q: What known structures does this most resemble?
A: Structural nearest neighbors (via Foldseek easy-search vs the PDB). Reported per hit: target PDB id, E-value, and alignment TM-score. A TM-score above ~0.5 is the conventional threshold for 'same fold'.

Q: What family and function is it annotated with?
A: Database cross-references. InterPro integrates a dozen domain/family signature databases into unified entries with residue-range hits. GO terms attach function/process/location labels with evidence codes. CATH codes position the fold in a four-level structural taxonomy. Organism is the NCBI-taxonomy species name.

Q: Which residues are buried vs exposed?
A: Solvent accessibility: the surface area of each residue that a 1.4 Å water probe can touch, in Å². When only backbone atoms are present the absolute values are lower than full-atom SASA (side chains contribute most of the area) and are flagged as backbone-only.

Q: What do the diagnostic plots show?
A: Three diagnostic plots accompany the record. The Cα contact map visualizes the tertiary structure as a 2D adjacency matrix (8 Å cutoff, sequence-local contacts suppressed). The Ramachandran plot shows the distribution of backbone (φ, ψ) torsions, with points in the α and β basins reflecting secondary structure content. The PAE plot shows AlphaFold's inter-residue confidence as a color matrix.

Q: What is the amino-acid chain?
A: The amino-acid sequence is the protei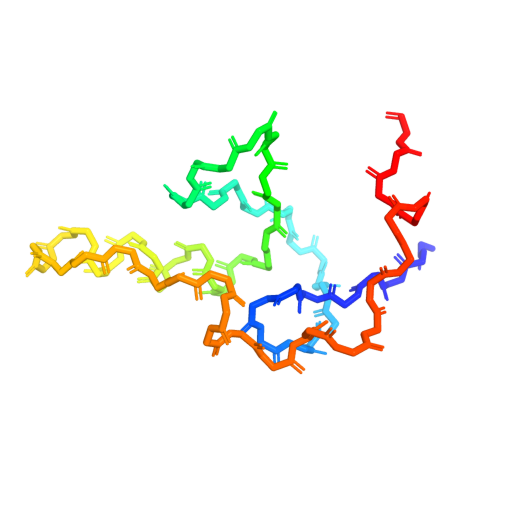n's primary structure: the linear order of residues from the N-terminus to the C-terminus, written in one-letter code. Everything else here — the 3D coordinates, the secondary structure, the domain annotations — is ultimately a consequence of this string.

Q: What do the rendered images show?
A: The six renders are orthographic views along the three Cartesian axes in both directions. Representation (cartoon, sticks, or surface) and color scheme (sequence-rainbow or by-chain) vary across proteins so the training set covers all the common visualization conventions.

Q: Where is each backbone atom in 3D?
A: The mmCIF table is the protein's shape written out atom by atom. For each backbone N, Cα, C, and carbonyl O, it records an (x, y, z) coordinate triple in Å plus the residue type, chain letter, and residue number.

Q: How mobile is each atom in the crystal?
A: For experimental (PDB) structures, the B-factor (temperature factor) quantifies the positional spread of each atom in the crystal — a combination of thermal vibration and static disorder — in units of Å². High B-factors mark flexible loops or poorly resolved regions; low B-factors mark the rigid, well-ordered core.

Q: How big and how compact is the whole molecule?
A: Three whole-structure scalars: the radius of gyration (RMS distance of Cα from centroid, in Å), the count of Cα–Cα contacts (pairs closer than 8 Å and separated by more than four residues in sequence — i.e. tertiary, not local, contacts), and the bounding-box dimensions. Together they distinguish compact globular folds from extended fibres or disordered chains.

Q: What does the local fold look like, residue by residue?
A: A 3Di character summarizes, for each residue, the relative orientation of the Cα frame of its nearest spatial neighbor. Because it encodes fold topology rather than chemistry, 3Di alignments detect remote structural similarity that sequence alignment misses.

Q: How confident is the AlphaFold model at each residue?
A: For AlphaFold models, the B-factor field carries pLDDT — the model's own estimate of local accuracy on a 0–100 scale. Regions with pLDDT<50 should be treated as essentially unmodeled; they often correspond to intrinsically disordered segments.